Protein AF-A0A0M1GQ69-F1 (afdb_monomer_lite)

Sequence (99 aa):
MQKFTDVFAETIPFLCKTAIAFALAFLIGSIAYCFADEPTDWHNNTLSEQIQAETQCELKGGIYENGVCLQPNLTLAAEKELQAYTAQKQAEINRTWSK

Secondary structure (DSSP, 8-state):
-HHHHHHHHHHHHHHHHHHHHHHHHHHHHHHHHHTTSS---TT--HHHHHHHHHHHHHHTT-EEETTEEE-SS--HHHHHHHHHHHHHHHHHHHHHH--

Structure (mmCIF, N/CA/C/O backbone):
data_AF-A0A0M1GQ69-F1
#
_entry.id   AF-A0A0M1GQ69-F1
#
loop_
_atom_site.group_PDB
_atom_site.id
_atom_site.type_symbol
_atom_site.label_atom_id
_atom_site.label_alt_id
_atom_site.label_comp_id
_atom_site.label_asym_id
_atom_site.label_entity_id
_atom_site.label_seq_id
_atom_site.pdbx_PDB_ins_code
_atom_site.Cartn_x
_atom_site.Cartn_y
_atom_site.Cartn_z
_atom_site.occupancy
_atom_site.B_iso_or_equiv
_atom_site.auth_seq_id
_atom_site.auth_comp_id
_atom_site.auth_asym_id
_atom_site.auth_atom_id
_atom_site.pdbx_PDB_model_num
ATOM 1 N N . MET A 1 1 ? 42.570 -10.513 -55.503 1.00 57.69 1 MET A N 1
ATOM 2 C CA . MET A 1 1 ? 42.231 -10.484 -54.062 1.00 57.69 1 MET A CA 1
ATOM 3 C C . MET A 1 1 ? 41.619 -9.155 -53.613 1.00 57.69 1 MET A C 1
ATOM 5 O O . MET A 1 1 ? 40.634 -9.231 -52.904 1.00 57.69 1 MET A O 1
ATOM 9 N N . GLN A 1 2 ? 42.082 -7.980 -54.073 1.00 61.22 2 GLN A N 1
ATOM 10 C CA . GLN A 1 2 ? 41.531 -6.657 -53.684 1.00 61.22 2 GLN A CA 1
ATOM 11 C C . GLN A 1 2 ? 39.995 -6.527 -53.734 1.00 61.22 2 GLN A C 1
ATOM 13 O O . GLN A 1 2 ? 39.391 -6.189 -52.726 1.00 61.22 2 GLN A O 1
ATOM 18 N N . LYS A 1 3 ? 39.347 -6.901 -54.850 1.00 62.88 3 LYS A N 1
ATOM 19 C CA . LYS A 1 3 ? 37.876 -6.821 -54.979 1.00 62.88 3 LYS A CA 1
ATOM 20 C C . LYS A 1 3 ? 37.099 -7.634 -53.942 1.00 62.88 3 LYS A C 1
ATOM 22 O O . LYS A 1 3 ? 35.959 -7.307 -53.650 1.00 62.88 3 LYS A O 1
ATOM 27 N N . PHE A 1 4 ? 37.681 -8.722 -53.441 1.00 64.25 4 PHE A N 1
ATOM 28 C CA . PHE A 1 4 ? 37.034 -9.550 -52.428 1.00 64.25 4 PHE A CA 1
ATOM 29 C C . PHE A 1 4 ? 37.116 -8.840 -51.075 1.00 64.25 4 PHE A C 1
ATOM 31 O O . PHE A 1 4 ? 36.101 -8.674 -50.414 1.00 64.25 4 PHE A O 1
ATOM 38 N N . THR A 1 5 ? 38.295 -8.329 -50.713 1.00 68.06 5 THR A N 1
ATOM 39 C CA . THR A 1 5 ? 38.531 -7.610 -49.456 1.00 68.06 5 THR A CA 1
ATOM 40 C C . THR A 1 5 ? 37.719 -6.317 -49.332 1.00 68.06 5 THR A C 1
ATOM 42 O O . THR A 1 5 ? 37.250 -6.021 -48.237 1.00 68.06 5 THR A O 1
ATOM 45 N N . ASP A 1 6 ? 37.487 -5.595 -50.434 1.00 71.06 6 ASP A N 1
ATOM 46 C CA . ASP A 1 6 ? 36.651 -4.381 -50.444 1.00 71.06 6 ASP A CA 1
ATOM 47 C C . ASP A 1 6 ? 35.181 -4.685 -50.112 1.00 71.06 6 ASP A C 1
ATOM 49 O O . ASP A 1 6 ? 34.562 -3.983 -49.316 1.00 71.06 6 ASP A O 1
ATOM 53 N N . VAL A 1 7 ? 34.642 -5.795 -50.629 1.00 69.00 7 VAL A N 1
ATOM 54 C CA . VAL A 1 7 ? 33.272 -6.241 -50.318 1.00 69.00 7 VAL A CA 1
ATOM 55 C C . VAL A 1 7 ? 33.131 -6.599 -48.836 1.00 69.00 7 VAL A C 1
ATOM 57 O O . VAL A 1 7 ? 32.120 -6.270 -48.216 1.00 69.00 7 VAL A O 1
ATOM 60 N N . PHE A 1 8 ? 34.146 -7.225 -48.231 1.00 67.06 8 PHE A N 1
ATOM 61 C CA . PHE A 1 8 ? 34.156 -7.468 -46.784 1.00 67.06 8 PHE A CA 1
ATOM 62 C C . PHE A 1 8 ? 34.275 -6.169 -45.990 1.00 67.06 8 PHE A C 1
ATOM 64 O O . PHE A 1 8 ? 33.548 -6.003 -45.017 1.00 67.06 8 PHE A O 1
ATOM 71 N N . ALA A 1 9 ? 35.128 -5.232 -46.404 1.00 70.00 9 ALA A N 1
ATOM 72 C CA . ALA A 1 9 ? 35.282 -3.946 -45.726 1.00 70.00 9 ALA A CA 1
ATOM 73 C C . ALA A 1 9 ? 33.981 -3.120 -45.719 1.00 70.00 9 ALA A C 1
ATOM 75 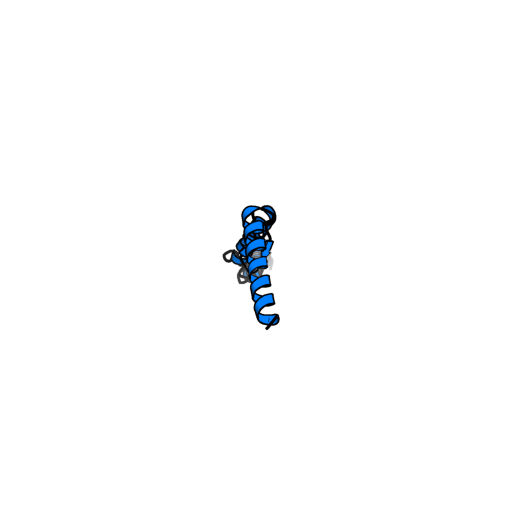O O . ALA A 1 9 ? 33.710 -2.416 -44.748 1.00 70.00 9 ALA A O 1
ATOM 76 N N . GLU A 1 10 ? 33.151 -3.256 -46.754 1.00 77.19 10 GLU A N 1
ATOM 77 C CA . GLU A 1 10 ? 31.851 -2.587 -46.859 1.00 77.19 10 GLU A CA 1
ATOM 78 C C . GLU A 1 10 ? 30.718 -3.352 -46.143 1.00 77.19 10 GLU A C 1
ATOM 80 O O . GLU A 1 10 ? 29.864 -2.749 -45.494 1.00 77.19 10 GLU A O 1
ATOM 85 N N . THR A 1 11 ? 30.735 -4.689 -46.181 1.00 78.44 11 THR A N 1
ATOM 86 C CA . THR A 1 11 ? 29.651 -5.535 -45.637 1.00 78.44 11 THR A CA 1
ATOM 87 C C . THR A 1 11 ? 29.808 -5.837 -44.139 1.00 78.44 11 THR A C 1
ATOM 89 O O . THR A 1 11 ? 28.821 -5.880 -43.402 1.00 78.44 11 THR A O 1
ATOM 92 N N . ILE A 1 12 ? 31.040 -6.011 -43.646 1.00 81.94 12 ILE A N 1
ATOM 93 C CA . ILE A 1 12 ? 31.343 -6.271 -42.227 1.00 81.94 12 ILE A CA 1
ATOM 94 C C . ILE A 1 12 ? 30.768 -5.207 -41.277 1.00 81.94 12 ILE A C 1
ATOM 96 O O . ILE A 1 12 ? 30.169 -5.602 -40.277 1.00 81.94 12 ILE A O 1
ATOM 100 N N . PRO A 1 13 ? 30.881 -3.885 -41.518 1.00 84.19 13 PRO A N 1
ATOM 101 C CA . PRO A 1 13 ? 30.334 -2.897 -40.589 1.00 84.19 13 PRO A CA 1
ATOM 102 C C . PRO A 1 13 ? 28.806 -2.960 -40.495 1.00 84.19 13 PRO A C 1
ATOM 104 O O . PRO A 1 13 ? 28.258 -2.734 -39.415 1.00 84.19 13 PRO A O 1
ATOM 107 N N . PHE A 1 14 ? 28.113 -3.304 -41.584 1.00 85.50 14 PHE A N 1
ATOM 108 C CA . PHE A 1 14 ? 26.670 -3.540 -41.559 1.00 85.50 14 PHE A CA 1
ATOM 109 C C . PHE A 1 14 ? 26.332 -4.774 -40.713 1.00 85.50 14 PHE A C 1
ATOM 111 O O . PHE A 1 14 ? 25.529 -4.680 -39.784 1.00 85.50 14 PHE A O 1
ATOM 118 N N . LEU A 1 15 ? 27.018 -5.897 -40.949 1.00 85.62 15 LEU A N 1
ATOM 119 C CA . LEU A 1 15 ? 26.817 -7.131 -40.185 1.00 85.62 15 LEU A CA 1
ATOM 120 C C . LEU A 1 15 ? 27.126 -6.947 -38.692 1.00 85.62 15 LEU A C 1
ATOM 122 O O . LEU A 1 15 ? 26.312 -7.326 -37.852 1.00 85.62 15 LEU A O 1
ATOM 126 N N . CYS A 1 16 ? 28.226 -6.278 -38.341 1.00 86.88 16 CYS A N 1
ATOM 127 C CA . CYS A 1 16 ? 28.563 -5.958 -36.953 1.00 86.88 16 CYS A CA 1
ATOM 128 C C . CYS A 1 16 ? 27.485 -5.099 -36.281 1.00 86.88 16 CYS A C 1
ATOM 130 O O . CYS A 1 16 ? 27.076 -5.400 -35.163 1.00 86.88 16 CYS A O 1
ATOM 132 N N . LYS A 1 17 ? 26.972 -4.062 -36.959 1.00 88.12 17 LYS A N 1
ATOM 133 C CA . LYS A 1 17 ? 25.883 -3.232 -36.419 1.00 88.12 17 LYS A CA 1
ATOM 134 C C . LYS A 1 17 ? 24.608 -4.041 -36.195 1.00 88.12 17 LYS A C 1
ATOM 136 O O . LYS A 1 17 ? 23.982 -3.891 -35.150 1.00 88.12 17 LYS A O 1
ATOM 141 N N . THR A 1 18 ? 24.248 -4.915 -37.136 1.00 90.56 18 THR A N 1
ATOM 142 C CA . THR A 1 18 ? 23.071 -5.782 -36.977 1.00 90.56 18 THR A CA 1
ATOM 143 C C . THR A 1 18 ? 23.242 -6.764 -35.820 1.00 90.56 18 THR A C 1
ATOM 145 O O . THR A 1 18 ? 22.346 -6.870 -34.989 1.00 90.56 18 THR A O 1
ATOM 148 N N . ALA A 1 19 ? 24.406 -7.405 -35.689 1.00 92.38 19 ALA A N 1
ATOM 149 C CA . ALA A 1 19 ? 24.695 -8.325 -34.592 1.00 92.38 19 ALA A CA 1
ATOM 150 C C . ALA A 1 19 ? 24.640 -7.627 -33.223 1.00 92.38 19 ALA A C 1
ATOM 152 O O . ALA A 1 19 ? 24.055 -8.165 -32.286 1.00 92.38 19 ALA A O 1
ATOM 153 N N . ILE A 1 20 ? 25.178 -6.406 -33.119 1.00 93.69 20 ILE A N 1
ATOM 154 C CA . ILE A 1 20 ? 25.093 -5.591 -31.900 1.00 93.69 20 ILE A CA 1
ATOM 155 C C . ILE A 1 20 ? 23.635 -5.232 -31.589 1.00 93.69 20 ILE A C 1
ATOM 157 O O . ILE A 1 20 ? 23.209 -5.367 -30.445 1.00 93.69 20 ILE A O 1
ATOM 161 N N . ALA A 1 21 ? 22.849 -4.821 -32.587 1.00 93.31 21 ALA A N 1
ATOM 162 C CA . ALA A 1 21 ? 21.436 -4.495 -32.393 1.00 93.31 21 ALA A CA 1
ATOM 163 C C . ALA A 1 21 ? 20.625 -5.706 -31.902 1.00 93.31 21 ALA A C 1
ATOM 165 O O . ALA A 1 21 ? 19.836 -5.574 -30.968 1.00 93.31 21 ALA A O 1
ATOM 166 N N . PHE A 1 22 ? 20.864 -6.894 -32.469 1.00 94.12 22 PHE A N 1
ATOM 167 C CA . PHE A 1 22 ? 20.242 -8.129 -31.994 1.00 94.12 22 PHE A CA 1
ATOM 168 C C . PHE A 1 22 ? 20.676 -8.471 -30.568 1.00 94.12 22 PHE A C 1
ATOM 170 O O . PHE A 1 22 ? 19.820 -8.742 -29.731 1.00 94.12 22 PHE A O 1
ATOM 177 N N . ALA A 1 23 ? 21.973 -8.405 -30.256 1.00 93.31 23 ALA A N 1
ATOM 178 C CA . ALA A 1 23 ? 22.471 -8.670 -28.907 1.00 93.31 23 ALA A CA 1
ATOM 179 C C . ALA A 1 23 ? 21.839 -7.733 -27.862 1.00 93.31 23 ALA A C 1
ATOM 181 O O . ALA A 1 23 ? 21.424 -8.187 -26.797 1.00 93.31 23 ALA A O 1
ATOM 182 N N . LEU A 1 24 ? 21.694 -6.444 -28.185 1.00 93.88 24 LEU A N 1
ATOM 183 C CA . LEU A 1 24 ? 21.020 -5.472 -27.323 1.00 93.88 24 LEU A CA 1
ATOM 184 C C . LEU A 1 24 ? 19.527 -5.781 -27.160 1.00 93.88 24 LEU A C 1
ATOM 186 O O . LEU A 1 24 ? 19.022 -5.730 -26.042 1.00 93.88 24 LEU A O 1
ATOM 190 N N . ALA A 1 25 ? 18.828 -6.146 -28.238 1.00 91.75 25 ALA A N 1
ATOM 191 C CA . ALA A 1 25 ? 17.417 -6.523 -28.173 1.00 91.75 25 ALA A CA 1
ATOM 192 C C . ALA A 1 25 ? 17.191 -7.770 -27.301 1.00 91.75 25 ALA A C 1
ATOM 194 O O . ALA A 1 25 ? 16.268 -7.786 -26.487 1.00 91.75 25 ALA A O 1
ATOM 195 N N . PHE A 1 26 ? 18.059 -8.782 -27.413 1.00 89.06 26 PHE A N 1
ATOM 196 C CA . PHE A 1 26 ? 18.008 -9.974 -26.564 1.00 89.06 26 PHE A CA 1
ATOM 197 C C . PHE A 1 26 ? 18.311 -9.653 -25.099 1.00 89.06 26 PHE A C 1
ATOM 199 O O . PHE A 1 26 ? 17.598 -10.138 -24.225 1.00 89.06 26 PHE A O 1
ATOM 206 N N . LEU A 1 27 ? 19.307 -8.806 -24.812 1.00 91.19 27 LEU A N 1
ATOM 207 C CA . LEU A 1 27 ? 19.602 -8.383 -23.440 1.00 91.19 27 LEU A CA 1
ATOM 208 C C . LEU A 1 27 ? 18.419 -7.637 -22.815 1.00 91.19 27 LEU A C 1
ATOM 210 O O . LEU A 1 27 ? 17.956 -8.026 -21.746 1.00 91.19 27 LEU A O 1
ATOM 214 N N . ILE A 1 28 ? 17.877 -6.628 -23.500 1.00 87.94 28 ILE A N 1
ATOM 215 C CA . ILE A 1 28 ? 16.739 -5.841 -23.002 1.00 87.94 28 ILE A CA 1
ATOM 216 C C . ILE A 1 28 ? 15.499 -6.729 -22.825 1.00 87.94 28 ILE A C 1
ATOM 218 O O . ILE A 1 28 ? 14.855 -6.680 -21.779 1.00 87.94 28 ILE A O 1
ATOM 222 N N . GLY A 1 29 ? 15.191 -7.578 -23.811 1.00 84.50 29 GLY A N 1
ATOM 223 C CA . GLY A 1 29 ? 14.055 -8.497 -23.746 1.00 84.50 29 GLY A CA 1
ATOM 224 C C . GLY A 1 29 ? 14.184 -9.533 -22.626 1.00 84.50 29 GLY A C 1
ATOM 225 O O . GLY A 1 29 ? 13.207 -9.805 -21.936 1.00 84.50 29 GLY A O 1
ATOM 226 N N . SER A 1 30 ? 15.387 -10.070 -22.398 1.00 79.06 30 SER A N 1
ATOM 227 C CA . SER A 1 30 ? 15.637 -11.044 -21.326 1.00 79.06 30 SER A CA 1
ATOM 228 C C . SER A 1 30 ? 15.480 -10.440 -19.929 1.00 79.06 30 SER A C 1
ATOM 230 O O . SER A 1 30 ? 14.859 -11.057 -19.068 1.00 79.06 30 SER A O 1
ATOM 232 N N . ILE A 1 31 ? 15.963 -9.209 -19.720 1.00 79.06 31 ILE A N 1
ATOM 233 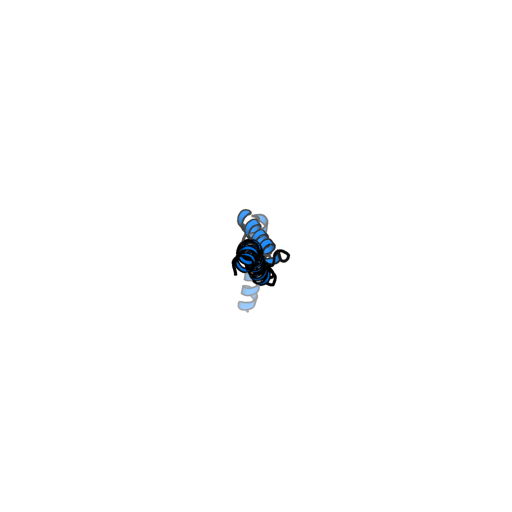C CA . ILE A 1 31 ? 15.783 -8.487 -18.455 1.00 79.06 31 ILE A CA 1
ATOM 234 C C . ILE A 1 31 ? 14.295 -8.200 -18.230 1.00 79.06 31 ILE A C 1
ATOM 236 O O . ILE A 1 31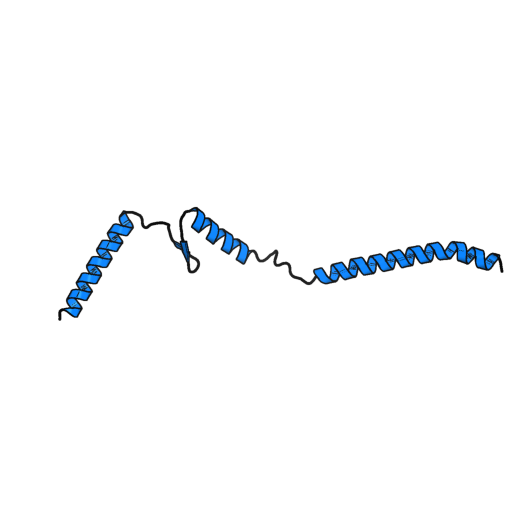 ? 13.795 -8.433 -17.137 1.00 79.06 31 ILE A O 1
ATOM 240 N N . ALA A 1 32 ? 13.571 -7.754 -19.261 1.00 74.56 32 ALA A N 1
ATOM 241 C CA . ALA A 1 32 ? 12.137 -7.486 -19.161 1.00 74.56 32 ALA A CA 1
ATOM 242 C C . ALA A 1 32 ? 11.315 -8.747 -18.836 1.00 74.56 32 ALA A C 1
ATOM 244 O O . ALA A 1 32 ? 10.375 -8.667 -18.052 1.00 74.56 32 ALA A O 1
ATOM 245 N N . TYR A 1 33 ? 11.686 -9.908 -19.390 1.00 74.00 33 TYR A N 1
ATOM 246 C CA . TYR A 1 33 ? 11.022 -11.182 -19.100 1.00 74.00 33 TYR A CA 1
ATOM 247 C C . TYR A 1 33 ? 11.179 -11.605 -17.631 1.00 74.00 33 TYR A C 1
ATOM 249 O O . TYR A 1 33 ? 10.214 -12.067 -17.032 1.00 74.00 33 TYR A O 1
ATOM 257 N N . CYS A 1 34 ? 12.349 -11.383 -17.018 1.00 69.44 34 CYS A N 1
ATOM 258 C CA . CYS A 1 34 ? 12.561 -11.685 -15.596 1.00 69.44 34 CYS A CA 1
ATOM 259 C C . CYS A 1 34 ? 11.618 -10.914 -14.657 1.00 69.44 34 CYS A C 1
ATOM 261 O O . CYS A 1 34 ? 11.298 -11.423 -13.591 1.00 69.44 34 CYS A O 1
ATOM 263 N N . PHE A 1 35 ? 11.164 -9.721 -15.053 1.00 63.66 35 PHE A N 1
ATOM 264 C CA . PHE A 1 35 ? 10.250 -8.887 -14.263 1.00 63.66 35 PHE A CA 1
ATOM 265 C C . PHE A 1 35 ? 8.791 -8.948 -14.747 1.00 63.66 35 PHE A C 1
ATOM 267 O O . PHE A 1 35 ? 7.939 -8.256 -14.198 1.00 63.66 35 PHE A O 1
ATOM 274 N N . ALA A 1 36 ? 8.491 -9.738 -15.784 1.00 65.06 36 ALA A N 1
ATOM 275 C CA . ALA A 1 36 ? 7.139 -9.862 -16.332 1.00 65.06 36 ALA A CA 1
ATOM 276 C C . ALA A 1 36 ? 6.250 -10.812 -15.511 1.00 65.06 36 ALA A C 1
ATOM 278 O O . ALA A 1 36 ? 5.034 -10.637 -15.491 1.00 65.06 36 ALA A O 1
ATOM 279 N N . ASP A 1 37 ? 6.862 -11.795 -14.843 1.00 61.16 37 ASP A N 1
ATOM 280 C CA . ASP A 1 37 ? 6.180 -12.846 -14.074 1.00 61.16 37 ASP A CA 1
ATOM 281 C C . ASP A 1 37 ? 6.220 -12.629 -12.556 1.00 61.16 37 ASP A C 1
ATOM 283 O O . ASP A 1 37 ? 5.680 -13.444 -11.811 1.00 61.16 37 ASP A O 1
ATOM 287 N N . GLU A 1 38 ? 6.825 -11.545 -12.065 1.00 59.50 38 GLU A N 1
ATOM 288 C CA . GLU A 1 38 ? 6.562 -11.105 -10.697 1.00 59.50 38 GLU A CA 1
ATOM 289 C C . GLU A 1 38 ? 5.238 -10.342 -10.718 1.00 59.50 38 GLU A C 1
ATOM 291 O O . GLU A 1 38 ? 5.206 -9.207 -11.209 1.00 59.50 38 GLU A O 1
ATOM 296 N N . PRO A 1 39 ? 4.128 -10.918 -10.206 1.00 60.31 39 PRO A N 1
ATOM 297 C CA . PRO A 1 39 ? 2.957 -10.126 -9.910 1.00 60.31 39 PRO A CA 1
ATOM 298 C C . PRO A 1 39 ? 3.383 -9.158 -8.812 1.00 60.31 39 PRO A C 1
ATOM 300 O O . PRO A 1 39 ? 3.313 -9.448 -7.621 1.00 60.31 39 PRO A O 1
ATOM 303 N N . THR A 1 40 ? 3.857 -7.980 -9.213 1.00 56.06 40 THR A N 1
ATOM 304 C CA . THR A 1 40 ? 3.698 -6.812 -8.367 1.00 56.06 40 THR A CA 1
ATOM 305 C C . THR A 1 40 ? 2.213 -6.780 -8.096 1.00 56.06 40 THR A C 1
ATOM 307 O O . THR A 1 40 ? 1.405 -6.716 -9.017 1.00 56.06 40 THR A O 1
ATOM 310 N N . ASP A 1 41 ? 1.846 -6.968 -6.842 1.00 62.22 41 ASP A N 1
ATOM 311 C CA . ASP A 1 41 ? 0.470 -7.180 -6.432 1.00 62.22 41 ASP A CA 1
ATOM 312 C C . ASP A 1 41 ? -0.293 -5.843 -6.423 1.00 62.22 41 ASP A C 1
ATOM 314 O O . ASP A 1 41 ? -0.939 -5.457 -5.458 1.00 62.22 41 ASP A O 1
ATOM 318 N N . TRP A 1 42 ? -0.144 -5.065 -7.500 1.00 61.25 42 TRP A N 1
ATOM 319 C CA . TRP A 1 42 ? -0.640 -3.699 -7.645 1.00 61.25 42 TRP A CA 1
ATOM 320 C C . TRP A 1 42 ? -2.169 -3.640 -7.646 1.00 61.25 42 TRP A C 1
ATOM 322 O O . TRP A 1 42 ? -2.742 -2.585 -7.382 1.00 61.25 42 TRP A O 1
ATOM 332 N N . HIS A 1 43 ? -2.824 -4.772 -7.923 1.00 61.88 43 HIS A N 1
ATOM 333 C CA . HIS A 1 43 ? -4.270 -4.930 -7.802 1.00 61.88 43 HIS A CA 1
ATOM 334 C C . HIS A 1 43 ? -4.732 -5.337 -6.400 1.00 61.88 43 HIS A C 1
ATOM 336 O O . HIS A 1 43 ? -5.898 -5.118 -6.079 1.00 61.88 43 HIS A O 1
ATOM 342 N N . ASN A 1 44 ? -3.871 -5.916 -5.565 1.00 70.69 44 ASN A N 1
ATOM 343 C CA . ASN A 1 44 ? -4.234 -6.277 -4.203 1.00 70.69 44 ASN A CA 1
ATOM 344 C C . ASN A 1 44 ? -3.822 -5.156 -3.260 1.00 70.69 44 ASN A C 1
ATOM 346 O O . ASN A 1 44 ? -2.734 -5.106 -2.686 1.00 70.69 44 ASN A O 1
ATOM 350 N N . ASN A 1 45 ? -4.753 -4.240 -3.078 1.00 77.44 45 ASN A N 1
ATOM 351 C CA . ASN A 1 45 ? -4.625 -3.179 -2.103 1.00 77.44 45 ASN A CA 1
ATOM 352 C C . ASN A 1 45 ? -5.075 -3.616 -0.700 1.00 77.44 45 ASN A C 1
ATOM 354 O O . ASN A 1 45 ? -5.105 -2.765 0.178 1.00 77.44 45 ASN A O 1
ATOM 358 N N . THR A 1 46 ? -5.382 -4.898 -0.448 1.00 83.38 46 THR A N 1
ATOM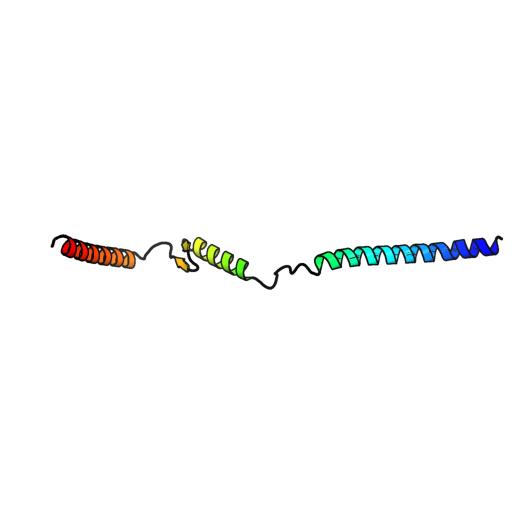 359 C CA . THR A 1 46 ? -5.916 -5.364 0.849 1.00 83.38 46 THR A CA 1
ATOM 360 C C . THR A 1 46 ? -5.019 -4.952 2.016 1.00 83.38 46 THR A C 1
ATOM 362 O O . THR A 1 46 ? -5.500 -4.425 3.017 1.00 83.38 46 THR A O 1
ATOM 365 N N . LEU A 1 47 ? -3.700 -5.134 1.880 1.00 83.19 47 LEU A N 1
ATOM 366 C CA . LEU A 1 47 ? -2.741 -4.735 2.913 1.00 83.19 47 LEU A CA 1
ATOM 367 C C . LEU A 1 47 ? -2.720 -3.209 3.091 1.00 83.19 47 LEU A C 1
ATOM 369 O O . LEU A 1 47 ? -2.693 -2.709 4.211 1.00 83.19 47 LEU A O 1
ATOM 373 N N . SER A 1 48 ? -2.751 -2.461 1.987 1.00 83.31 48 SER A N 1
ATOM 374 C CA . SER A 1 48 ? -2.763 -0.997 2.016 1.00 83.31 48 SER A CA 1
ATOM 375 C C . SER A 1 48 ? -4.043 -0.445 2.644 1.00 83.31 48 SER A C 1
ATOM 377 O O . SER A 1 48 ? -3.970 0.481 3.447 1.00 83.31 48 SER A O 1
ATOM 379 N N . GLU A 1 49 ? -5.200 -1.028 2.330 1.00 87.12 49 GLU A N 1
ATOM 380 C CA . GLU A 1 49 ? -6.490 -0.687 2.929 1.00 87.12 49 GLU A CA 1
ATOM 381 C C . GLU A 1 49 ? -6.501 -0.992 4.427 1.00 87.12 49 GLU A C 1
ATOM 383 O O . GLU A 1 49 ? -6.968 -0.171 5.217 1.00 87.12 49 GLU A O 1
ATOM 388 N N . GLN A 1 50 ? -5.931 -2.129 4.833 1.00 87.00 50 GLN A N 1
ATOM 389 C CA . GLN A 1 50 ? -5.807 -2.499 6.239 1.00 87.00 50 GLN A CA 1
ATOM 390 C C . GLN A 1 50 ? -4.929 -1.503 7.008 1.00 87.00 50 GLN A C 1
ATOM 392 O O . GLN A 1 50 ? -5.371 -0.963 8.022 1.00 87.00 50 GLN A O 1
ATOM 397 N N . ILE A 1 51 ? -3.734 -1.191 6.494 1.00 87.31 51 ILE A N 1
ATOM 398 C CA . ILE A 1 51 ? -2.822 -0.202 7.094 1.00 87.31 51 ILE A CA 1
ATOM 399 C C . ILE A 1 51 ? -3.494 1.175 7.162 1.00 87.31 51 ILE A C 1
ATOM 401 O O . ILE A 1 51 ? -3.369 1.890 8.157 1.00 87.31 51 ILE A O 1
ATOM 405 N N . GLN A 1 52 ? -4.235 1.565 6.122 1.00 89.44 52 GLN A N 1
AT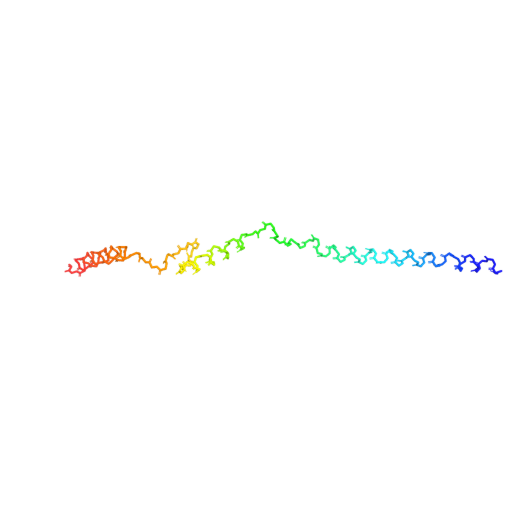OM 406 C CA . GLN A 1 52 ? -4.951 2.837 6.096 1.00 89.44 52 GLN A CA 1
ATOM 407 C C . GLN A 1 52 ? -6.068 2.882 7.147 1.00 89.44 52 GLN A C 1
ATOM 409 O O . GLN A 1 52 ? -6.238 3.911 7.804 1.00 89.44 52 GLN A O 1
ATOM 414 N N . ALA A 1 53 ? -6.820 1.794 7.324 1.00 87.81 53 ALA A N 1
ATOM 415 C CA . ALA A 1 53 ? -7.864 1.692 8.340 1.00 87.81 53 ALA A CA 1
ATOM 416 C C . ALA A 1 53 ? -7.286 1.748 9.764 1.00 87.81 53 ALA A C 1
ATOM 418 O O . ALA A 1 53 ? -7.814 2.476 10.608 1.00 87.81 53 ALA A O 1
ATOM 419 N N . GLU A 1 54 ? -6.180 1.043 10.005 1.00 89.31 54 GLU A N 1
ATOM 420 C CA . GLU A 1 54 ? -5.435 1.071 11.266 1.00 89.31 54 GLU A CA 1
ATOM 421 C C . GLU A 1 54 ? -4.925 2.486 11.568 1.00 89.31 54 GLU A C 1
ATOM 423 O O . GLU A 1 54 ? -5.290 3.076 12.584 1.00 89.31 54 GLU A O 1
ATOM 428 N N . THR A 1 55 ? -4.219 3.104 10.618 1.00 90.12 55 THR A N 1
ATOM 429 C CA . THR A 1 55 ? -3.678 4.465 10.767 1.00 90.12 55 THR A CA 1
ATOM 430 C C . THR A 1 55 ? -4.786 5.492 11.025 1.00 90.12 55 THR A C 1
ATOM 432 O O . THR A 1 55 ? -4.645 6.385 11.858 1.00 90.12 55 THR A O 1
ATOM 435 N N . GLN A 1 56 ? -5.925 5.389 10.329 1.00 89.19 56 GLN A N 1
ATOM 436 C CA . GLN A 1 56 ? -7.068 6.277 10.570 1.00 89.19 56 GLN A CA 1
ATOM 437 C C . GLN A 1 56 ? -7.680 6.094 11.958 1.00 89.19 56 GLN A C 1
ATOM 439 O O . GLN A 1 56 ? -8.198 7.062 12.522 1.00 89.19 56 GLN A O 1
ATOM 444 N N . CYS A 1 57 ? -7.665 4.871 12.487 1.00 88.81 57 CYS A N 1
ATOM 445 C CA . CYS A 1 57 ? -8.122 4.597 13.839 1.00 88.81 57 CYS A CA 1
ATOM 446 C C . CYS A 1 57 ? -7.209 5.274 14.865 1.00 88.81 57 CYS A C 1
ATOM 448 O O . CYS A 1 57 ? -7.687 6.050 15.695 1.00 88.81 57 CYS A O 1
ATOM 450 N N . GLU A 1 58 ? -5.901 5.063 14.735 1.00 85.50 58 GLU A N 1
ATOM 451 C CA . GLU A 1 58 ? -4.885 5.632 15.623 1.00 85.50 58 GLU A CA 1
ATOM 452 C C . GLU A 1 58 ? -4.864 7.165 15.579 1.00 85.50 58 GLU A C 1
ATOM 454 O O . GLU A 1 58 ? -4.796 7.819 16.619 1.00 85.50 58 GLU A O 1
ATOM 459 N N . LEU A 1 59 ? -5.023 7.771 14.396 1.00 88.12 59 LEU A N 1
ATOM 460 C CA . LEU A 1 59 ? -5.111 9.230 14.236 1.00 88.12 59 LEU A CA 1
ATOM 461 C C . LEU A 1 59 ? -6.315 9.842 14.960 1.00 88.12 59 LEU A C 1
ATOM 463 O O . LEU A 1 59 ? -6.258 10.986 15.408 1.00 88.12 59 LEU A O 1
ATOM 467 N N . LYS A 1 60 ? -7.415 9.092 15.080 1.00 84.62 60 LYS A N 1
ATOM 468 C CA . LYS A 1 60 ? -8.590 9.500 15.865 1.00 84.62 60 LYS A CA 1
ATOM 469 C C . LYS A 1 60 ? -8.401 9.249 17.365 1.00 84.62 60 LYS A C 1
ATOM 471 O O . LYS A 1 60 ? -9.317 9.543 18.129 1.00 84.62 60 LYS A O 1
ATOM 476 N N . GLY A 1 61 ? -7.238 8.731 17.770 1.00 81.19 61 GLY A N 1
ATOM 477 C CA . GLY A 1 61 ? -6.871 8.320 19.125 1.00 81.19 61 GLY A CA 1
ATOM 478 C C . GLY A 1 61 ? -7.346 6.914 19.500 1.00 81.19 61 GLY A C 1
ATOM 479 O O . GLY A 1 61 ? -7.279 6.551 20.669 1.00 81.19 61 GLY A O 1
ATOM 480 N N . GLY A 1 62 ? -7.939 6.175 18.559 1.00 83.62 62 GLY A N 1
ATOM 481 C CA . GLY A 1 62 ? -8.486 4.845 18.796 1.00 83.62 62 GLY A CA 1
ATOM 482 C C . GLY A 1 62 ? -7.412 3.760 18.775 1.00 83.62 62 GLY A C 1
ATOM 483 O O . GLY A 1 62 ? -6.280 4.006 18.370 1.00 83.62 62 GLY A O 1
ATOM 484 N N . ILE A 1 63 ? -7.783 2.551 19.191 1.00 85.62 63 ILE A N 1
ATOM 485 C CA . ILE A 1 63 ? -6.922 1.363 19.123 1.00 85.62 63 ILE A CA 1
ATOM 486 C C . ILE A 1 63 ? -7.532 0.402 18.110 1.00 85.62 63 ILE A C 1
ATOM 488 O O . ILE A 1 63 ? -8.706 0.050 18.219 1.00 85.62 63 ILE A O 1
ATOM 492 N N . TYR A 1 64 ? -6.758 -0.011 17.112 1.00 85.75 64 TYR A N 1
ATOM 493 C CA . TYR A 1 64 ? -7.212 -0.995 16.137 1.00 85.75 64 TYR A CA 1
ATOM 494 C C . TYR A 1 64 ? -6.889 -2.405 16.642 1.00 85.75 64 TYR A C 1
ATOM 496 O O . TYR A 1 64 ? -5.726 -2.767 16.783 1.00 85.75 64 TYR A O 1
ATOM 504 N N . GLU A 1 65 ? -7.911 -3.209 16.937 1.00 84.44 65 GLU A N 1
ATOM 505 C CA . GLU A 1 65 ? -7.731 -4.566 17.462 1.00 84.44 65 GLU A CA 1
ATOM 506 C C . GLU A 1 65 ? -8.759 -5.520 16.837 1.00 84.44 65 GLU A C 1
ATOM 508 O O . GLU A 1 65 ? -9.937 -5.188 16.706 1.00 84.44 65 GLU A O 1
ATOM 513 N N . ASN A 1 66 ? -8.321 -6.714 16.420 1.00 84.31 66 ASN A N 1
ATOM 514 C CA . ASN A 1 66 ? -9.175 -7.748 15.811 1.00 84.31 66 ASN A CA 1
ATOM 515 C C . ASN A 1 66 ? -10.031 -7.261 14.618 1.00 84.31 66 ASN A C 1
ATOM 517 O O . ASN A 1 66 ? -11.154 -7.723 14.419 1.00 84.31 66 ASN A O 1
ATOM 521 N N . GLY A 1 67 ? -9.509 -6.324 13.819 1.00 83.00 67 GLY A N 1
ATOM 522 C CA . GLY A 1 67 ? -10.206 -5.778 12.649 1.00 83.00 67 GLY A CA 1
ATOM 523 C C . GLY A 1 67 ? -11.222 -4.673 12.962 1.00 83.00 67 GLY A C 1
ATOM 524 O O . GLY A 1 67 ? -11.955 -4.247 12.068 1.00 83.00 67 GLY A O 1
ATOM 525 N N . VAL A 1 68 ? -11.282 -4.194 14.209 1.00 85.00 68 VAL A N 1
ATOM 526 C CA . VAL A 1 68 ? -12.227 -3.165 14.653 1.00 85.00 68 VAL A CA 1
ATOM 527 C C . VAL A 1 68 ? -11.471 -1.977 15.239 1.00 85.00 68 VAL A C 1
ATOM 529 O O . VAL A 1 68 ? -10.539 -2.136 16.022 1.00 85.00 68 VAL A O 1
ATOM 532 N N . CYS A 1 69 ? -11.902 -0.767 14.879 1.00 86.38 69 CYS A N 1
ATOM 533 C CA . CYS A 1 69 ? -11.403 0.450 15.505 1.00 86.38 69 CYS A CA 1
ATOM 534 C C . CYS A 1 69 ? -12.140 0.714 16.823 1.00 86.38 69 CYS A C 1
ATOM 536 O O . CYS A 1 69 ? -13.319 1.080 16.822 1.00 86.38 69 CYS A O 1
ATOM 538 N N . LEU A 1 70 ? -11.443 0.540 17.942 1.00 84.38 70 LEU A N 1
ATOM 539 C CA . LEU A 1 70 ? -11.925 0.866 19.278 1.00 84.38 70 LEU A CA 1
ATOM 540 C C . LEU A 1 70 ? -11.749 2.365 19.529 1.00 84.38 70 LEU A C 1
ATOM 542 O O . LEU A 1 70 ? -10.712 2.946 19.219 1.00 84.38 70 LEU A O 1
ATOM 546 N N . GLN A 1 71 ? -12.775 3.011 20.076 1.00 76.81 71 GLN A N 1
ATOM 547 C CA . GLN A 1 71 ? -12.757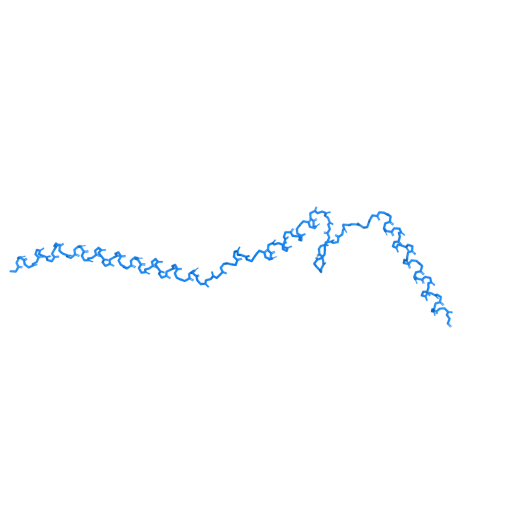 4.453 20.324 1.00 76.81 71 GLN A CA 1
ATOM 548 C C . GLN A 1 71 ? -11.768 4.801 21.466 1.00 76.81 71 GLN A C 1
ATOM 550 O O . GLN A 1 71 ? -11.652 4.010 22.401 1.00 76.81 71 GLN A O 1
ATOM 555 N N . PRO A 1 72 ? -11.104 5.981 21.444 1.00 71.38 72 PRO A N 1
ATOM 556 C CA . PRO A 1 72 ? -10.044 6.366 22.392 1.00 71.38 72 PRO A CA 1
ATOM 557 C C . PRO A 1 72 ? -10.472 6.361 23.856 1.00 71.38 72 PRO A C 1
ATOM 559 O O . PRO A 1 72 ? -9.634 6.327 24.744 1.00 71.38 72 PRO A O 1
ATOM 562 N N . ASN A 1 73 ? -11.773 6.500 24.099 1.00 68.88 73 ASN A N 1
ATOM 563 C CA . ASN A 1 73 ? -12.394 6.532 25.408 1.00 68.88 73 ASN A CA 1
ATOM 564 C C . ASN A 1 73 ? -13.871 6.177 25.238 1.00 68.88 73 ASN A C 1
ATOM 566 O O . ASN A 1 73 ? -14.505 6.567 24.250 1.00 68.88 73 ASN A O 1
ATOM 570 N N . LEU A 1 74 ? -14.441 5.494 26.229 1.00 66.38 74 LEU A N 1
ATOM 571 C CA . LEU A 1 74 ? -15.888 5.489 26.395 1.00 66.38 74 LEU A CA 1
ATOM 572 C C . LEU A 1 74 ? -16.330 6.936 26.652 1.00 66.38 74 LEU A C 1
ATOM 574 O O . LEU A 1 74 ? -15.678 7.683 27.379 1.00 66.38 74 LEU A O 1
ATOM 578 N N . THR A 1 75 ? -17.445 7.357 26.055 1.00 72.25 75 THR A N 1
ATOM 579 C CA . THR A 1 75 ? -18.073 8.622 26.464 1.00 72.25 75 THR A CA 1
ATOM 580 C C . THR A 1 75 ? -18.321 8.584 27.978 1.00 72.25 75 THR A C 1
ATOM 582 O O . THR A 1 75 ? -18.571 7.514 28.529 1.00 72.25 75 THR A O 1
ATOM 585 N N . LEU A 1 76 ? -18.298 9.732 28.667 1.00 75.50 76 LEU A N 1
ATOM 586 C CA . LEU A 1 76 ? -18.528 9.784 30.124 1.00 75.50 76 LEU A CA 1
ATOM 587 C C . LEU A 1 76 ? -19.827 9.059 30.543 1.00 75.50 76 LEU A C 1
ATOM 589 O O . LEU A 1 76 ? -19.919 8.486 31.627 1.00 75.50 76 LEU A O 1
ATOM 593 N N . ALA A 1 77 ? -20.833 9.062 29.661 1.00 78.25 77 ALA A N 1
ATOM 594 C CA . ALA A 1 77 ? -22.062 8.295 29.827 1.00 78.25 77 ALA A CA 1
ATOM 595 C C . ALA A 1 77 ? -21.817 6.778 29.759 1.00 78.25 77 ALA A C 1
ATOM 597 O O . ALA A 1 77 ? -22.218 6.061 30.672 1.00 78.25 77 ALA A O 1
ATOM 598 N N . ALA A 1 78 ? -21.109 6.302 28.732 1.00 79.88 78 ALA A N 1
ATOM 599 C CA . ALA A 1 78 ? -20.789 4.890 28.571 1.00 79.88 78 ALA A CA 1
ATOM 600 C C . ALA A 1 78 ? -19.899 4.358 29.707 1.00 79.88 78 ALA A C 1
ATOM 602 O O . ALA A 1 78 ? -20.123 3.244 30.174 1.00 79.88 78 ALA A O 1
ATOM 603 N N . GLU A 1 79 ? -18.935 5.137 30.213 1.00 81.81 79 GLU A N 1
ATOM 604 C CA . GLU A 1 79 ? -18.150 4.733 31.391 1.00 81.81 79 GLU A CA 1
ATOM 605 C C . GLU A 1 79 ? -19.038 4.560 32.623 1.00 81.81 79 GLU A C 1
ATOM 607 O O . GLU A 1 79 ? -18.904 3.583 33.361 1.00 81.81 79 GLU A O 1
ATOM 612 N N . LYS A 1 80 ? -19.976 5.487 32.841 1.00 85.12 80 LYS A N 1
ATOM 613 C CA . LYS A 1 80 ? -20.894 5.431 33.980 1.00 85.12 80 LYS A CA 1
ATOM 614 C C . LYS A 1 80 ? -21.849 4.239 33.883 1.00 85.12 80 LYS A C 1
ATOM 616 O O . LYS A 1 80 ? -22.104 3.579 34.890 1.00 85.12 80 LYS A O 1
ATOM 621 N N . GLU A 1 81 ? -22.350 3.945 32.687 1.00 86.75 81 GLU A N 1
ATOM 622 C CA . GLU A 1 81 ? -23.169 2.760 32.415 1.00 86.75 81 GLU A CA 1
ATOM 623 C C . GLU A 1 81 ? -22.376 1.465 32.619 1.00 86.75 81 GLU A C 1
ATOM 625 O O . GLU A 1 81 ? -22.860 0.549 33.287 1.00 86.75 81 GLU A O 1
ATOM 630 N N . LEU A 1 82 ? -21.132 1.412 32.134 1.00 87.19 82 LEU A N 1
ATOM 631 C CA . LEU A 1 82 ? -20.243 0.270 32.329 1.00 87.19 82 LEU A CA 1
ATOM 632 C C . LEU A 1 82 ? -19.957 0.045 33.817 1.00 87.19 82 LEU A C 1
ATOM 634 O O . LEU A 1 82 ? -20.082 -1.080 34.298 1.00 87.19 82 LEU A O 1
ATOM 638 N N . GLN A 1 83 ? -19.632 1.095 34.574 1.00 89.31 83 GLN A N 1
ATOM 639 C CA . GLN A 1 83 ? -19.402 1.000 36.018 1.00 89.31 83 GLN A CA 1
ATOM 640 C C . GLN A 1 83 ? -20.647 0.497 36.757 1.00 89.31 83 GLN A C 1
ATOM 642 O O . GLN A 1 83 ? -20.539 -0.392 37.603 1.00 89.31 83 GLN A O 1
ATOM 647 N N . ALA A 1 84 ? -21.832 1.011 36.413 1.00 93.06 84 ALA A N 1
ATOM 648 C CA . ALA A 1 84 ? -23.089 0.574 37.013 1.00 93.06 84 ALA A CA 1
ATOM 649 C C . ALA A 1 84 ? -23.385 -0.904 36.714 1.00 93.06 84 ALA A C 1
ATOM 651 O O . ALA A 1 84 ? -23.715 -1.667 37.625 1.00 93.06 84 ALA A O 1
ATOM 652 N N . TYR A 1 85 ? -23.210 -1.327 35.461 1.00 92.19 85 TYR A N 1
ATOM 653 C CA . TYR A 1 85 ? -23.390 -2.718 35.052 1.00 92.19 85 TYR A CA 1
ATOM 654 C C . TYR A 1 85 ? -22.394 -3.653 35.753 1.00 92.19 85 TYR A C 1
ATOM 656 O O . TYR A 1 85 ? -22.778 -4.696 36.287 1.00 92.19 85 TYR A O 1
ATOM 664 N N . THR A 1 86 ? -21.123 -3.252 35.825 1.00 94.50 86 THR A N 1
ATOM 665 C CA . THR A 1 86 ? -20.073 -4.027 36.501 1.00 94.50 86 THR A CA 1
ATOM 666 C C . THR A 1 86 ? -20.371 -4.167 37.996 1.00 94.50 86 THR A C 1
ATOM 668 O O . THR A 1 86 ? -20.272 -5.263 38.545 1.00 94.50 86 THR A O 1
ATOM 671 N N . ALA A 1 87 ? -20.830 -3.095 38.652 1.00 94.56 87 ALA A N 1
ATOM 672 C CA . ALA A 1 87 ? -21.237 -3.128 40.056 1.00 94.56 87 ALA A CA 1
ATOM 673 C C . ALA A 1 87 ? -22.449 -4.047 40.294 1.00 94.56 87 ALA A C 1
ATOM 675 O O . ALA A 1 87 ? -22.464 -4.815 41.259 1.00 94.56 87 ALA A O 1
ATOM 676 N N . GLN A 1 88 ? -23.444 -4.022 39.400 1.00 95.88 88 GLN A N 1
ATOM 677 C CA . GLN A 1 88 ? -24.600 -4.918 39.467 1.00 95.88 88 GLN A CA 1
ATOM 678 C C . GLN A 1 88 ? -24.176 -6.387 39.346 1.00 95.88 88 GLN A C 1
ATOM 680 O O . GLN A 1 88 ? -24.607 -7.223 40.144 1.00 95.88 88 GLN A O 1
ATOM 685 N N . LYS A 1 89 ? -23.303 -6.701 38.383 1.00 95.38 89 LYS A N 1
ATOM 686 C CA . LYS A 1 89 ? -22.785 -8.060 38.184 1.00 95.38 89 LYS A CA 1
ATOM 687 C C . LYS A 1 89 ? -21.938 -8.531 39.356 1.00 95.38 89 LYS A C 1
ATOM 689 O O . LYS A 1 89 ? -22.093 -9.668 39.794 1.00 95.38 89 LYS A O 1
ATOM 694 N N . GLN A 1 90 ? -21.118 -7.655 39.929 1.00 94.00 90 GLN A N 1
ATOM 695 C CA . GLN A 1 90 ? -20.343 -7.993 41.117 1.00 94.00 90 GLN A CA 1
ATOM 696 C C . GLN A 1 90 ? -21.249 -8.287 42.321 1.00 94.00 90 GLN A C 1
ATOM 698 O O . GLN A 1 90 ? -21.003 -9.239 43.057 1.00 94.00 90 GLN A O 1
ATOM 703 N N . ALA A 1 91 ? -22.330 -7.525 42.508 1.00 93.69 91 ALA A N 1
ATOM 704 C CA . ALA A 1 91 ? -23.313 -7.799 43.555 1.00 93.69 91 ALA A CA 1
ATOM 705 C C . ALA A 1 91 ? -24.049 -9.136 43.341 1.00 93.69 91 ALA A C 1
ATOM 707 O O . ALA A 1 91 ? -24.346 -9.839 44.309 1.00 93.69 91 ALA A O 1
ATOM 708 N N . GLU A 1 92 ? -24.321 -9.509 42.088 1.00 93.75 92 GLU A N 1
ATOM 709 C CA . GLU A 1 92 ? -24.906 -10.804 41.724 1.00 93.75 92 GLU A CA 1
ATOM 710 C C . GLU A 1 92 ? -23.954 -11.971 42.037 1.00 93.75 92 GLU A C 1
ATOM 712 O O . GLU A 1 92 ? -24.375 -12.943 42.665 1.00 93.75 92 GLU A O 1
ATOM 717 N N . ILE A 1 93 ? -22.667 -11.842 41.696 1.00 94.56 93 ILE A N 1
ATOM 718 C CA . ILE A 1 93 ? -21.617 -12.821 42.031 1.00 94.56 93 ILE A CA 1
ATOM 719 C C . ILE A 1 93 ? -21.451 -12.945 43.549 1.00 94.56 93 ILE A C 1
ATOM 721 O O . ILE A 1 93 ? -21.439 -14.044 44.097 1.00 94.56 93 ILE A O 1
ATOM 725 N N . ASN A 1 94 ? -21.390 -11.821 44.263 1.00 92.81 94 ASN A N 1
ATOM 726 C CA . ASN A 1 94 ? -21.253 -11.837 45.717 1.00 92.81 94 ASN A CA 1
ATOM 727 C C . ASN A 1 94 ? -22.462 -12.515 46.386 1.00 92.81 94 ASN A C 1
ATOM 729 O O . ASN A 1 94 ? -22.300 -13.227 47.372 1.00 92.81 94 ASN A O 1
ATOM 733 N N . ARG A 1 95 ? -23.675 -12.349 45.838 1.00 90.81 95 ARG A N 1
ATOM 734 C CA . ARG A 1 95 ? -24.872 -13.064 46.311 1.00 90.81 95 ARG A CA 1
ATOM 735 C C . ARG A 1 95 ? -24.827 -14.565 46.046 1.00 90.81 95 ARG A C 1
ATOM 737 O O . ARG A 1 95 ? -25.358 -15.314 46.861 1.00 90.81 95 ARG A O 1
ATOM 744 N N . THR A 1 96 ? -24.266 -15.005 44.921 1.00 89.00 96 THR A N 1
ATOM 745 C CA . THR A 1 96 ? -24.156 -16.436 44.605 1.00 89.00 96 THR A CA 1
ATOM 746 C C . THR A 1 96 ? -23.032 -17.120 45.374 1.00 89.00 96 THR A C 1
ATOM 748 O O . THR A 1 96 ? -23.183 -18.289 45.698 1.00 89.00 96 THR A O 1
ATOM 751 N N . TRP A 1 97 ? -21.956 -16.408 45.718 1.00 81.19 97 TRP A N 1
ATOM 752 C CA . TRP A 1 97 ? -20.826 -16.938 46.500 1.00 81.19 97 TRP A CA 1
ATOM 753 C C . TRP A 1 97 ? -20.988 -16.803 48.023 1.00 81.19 97 TRP A C 1
ATOM 755 O O . TRP A 1 97 ? -20.229 -17.397 48.780 1.00 81.19 97 TRP A O 1
ATOM 765 N N . SER A 1 98 ? -21.964 -16.018 48.487 1.00 68.38 98 SER A N 1
ATOM 766 C CA . SER A 1 98 ? -22.325 -15.877 49.907 1.00 68.38 98 SER A CA 1
ATOM 767 C C . SER A 1 98 ? -23.328 -16.939 50.395 1.00 68.38 98 SER A C 1
ATOM 769 O O . SER A 1 98 ? -23.713 -16.903 51.567 1.00 68.38 98 SER A O 1
ATOM 771 N N . LYS A 1 99 ? -23.803 -17.824 49.514 1.00 56.31 99 LYS A N 1
ATOM 772 C CA . LYS A 1 99 ? -24.684 -18.955 49.840 1.00 56.31 99 LYS A CA 1
ATOM 773 C C . LYS A 1 99 ? -23.888 -20.248 49.874 1.00 56.31 99 LYS A C 1
ATOM 775 O O . LYS A 1 99 ? -24.250 -21.097 50.715 1.00 56.31 99 LYS A O 1
#

pLDDT: mean 80.99, std 11.02, range [56.06, 95.88]

Foldseek 3Di:
DVVVVVCCVVVVVVVVVVVVVVVVVCVVVVVVVVVPPPPPVVVPCVVVVQVVVQVVLVVQCFHQDPNDTHHNDDDPVRVVVVVVVVVVVVVVVCVVVVD

Radius of gyration: 37.41 Å; chains: 1; bounding box: 67×29×105 Å